Protein AF-A0ABD0QHY7-F1 (afdb_monomer_lite)

Radius of gyration: 16.46 Å; chains: 1; bounding box: 47×23×42 Å

Secondary structure (DSSP, 8-state):
--PPP--SSPPTTEESTTS-EEPTTEEEETTEEEE---TT-S-TTT-S--B-TTT--BS---TTEESTTS-EEPTTEES-GGGT--EE-

Foldseek 3Di:
DPDDQADPDEDPQFDDRNSPFGPFQWADDPNDTDGQQLLPFFDCVVPRNQADRHPSAGPDGHLQADDRSSQHHHPQWDDTSSVSPTDGD

pLDDT: mean 93.53, std 6.47, range [54.94, 98.44]

InterPro domains:
  IPR002049 Laminin-type EGF domain [PF00053] (6-29)
  IPR002049 Laminin-type EGF domain [PF00053] (36-82)
  IPR002049 Laminin-type EGF domain [PS01248] (7-38)
  IPR002049 Laminin-type EGF domain [PS01248] (58-86)
  IPR002049 Laminin-type EGF domain [PS50027] (36-88)
  IPR002049 Laminin-type EGF domain [SM00180] (2-33)
  IPR002049 Laminin-type EGF domain [SM00180] (36-86)
  IPR002049 Laminin-type EGF domain [cd00055] (35-85)
  IPR050440 Laminin/Netrin Extracellular Matrix [PTHR10574] (7-83)

Organism: Cirrhinus mrigala (NCBI:txid683832)

Structure (mmCIF, N/CA/C/O backbone):
data_AF-A0ABD0QHY7-F1
#
_entry.id   AF-A0ABD0QHY7-F1
#
loop_
_atom_site.group_PDB
_atom_site.id
_atom_site.type_symbol
_atom_site.label_atom_id
_atom_site.label_alt_id
_atom_site.label_comp_id
_atom_site.label_asym_id
_atom_site.label_entity_id
_atom_site.label_seq_id
_atom_site.pdbx_PDB_ins_code
_atom_site.Cartn_x
_atom_site.Cartn_y
_atom_site.Cartn_z
_atom_site.occupancy
_atom_site.B_iso_or_equiv
_atom_site.auth_seq_id
_atom_site.auth_comp_id
_atom_site.auth_asym_id
_atom_site.auth_atom_id
_atom_site.pdbx_PDB_model_num
ATOM 1 N N . SER A 1 1 ? 31.357 -15.309 -18.319 1.00 54.94 1 SER A N 1
ATOM 2 C CA . SER A 1 1 ? 30.783 -14.168 -17.583 1.00 54.94 1 SER A CA 1
ATOM 3 C C . SER A 1 1 ? 29.275 -14.203 -17.776 1.00 54.94 1 SER A C 1
ATOM 5 O O . SER A 1 1 ? 28.835 -14.011 -18.901 1.00 54.94 1 SER A O 1
ATOM 7 N N . SER A 1 2 ? 28.493 -14.547 -16.748 1.00 63.91 2 SER A N 1
ATOM 8 C CA . SER A 1 2 ? 27.021 -14.501 -16.813 1.00 63.91 2 SER A CA 1
ATOM 9 C C . SER A 1 2 ? 26.549 -13.101 -16.433 1.00 63.91 2 SER A C 1
ATOM 11 O O . SER A 1 2 ? 26.199 -12.856 -15.281 1.00 63.91 2 SER A O 1
ATOM 13 N N . GLY A 1 3 ? 26.592 -12.155 -17.371 1.00 77.44 3 GLY A N 1
ATOM 14 C CA . GLY A 1 3 ? 25.967 -10.850 -17.158 1.00 77.44 3 GLY A CA 1
ATOM 15 C C . GLY A 1 3 ? 24.448 -11.007 -17.176 1.00 77.44 3 GLY A C 1
ATOM 16 O O . GLY A 1 3 ? 23.897 -11.438 -18.187 1.00 77.44 3 GLY A O 1
ATOM 17 N N . ARG A 1 4 ? 23.759 -10.692 -16.071 1.00 78.31 4 ARG A N 1
ATOM 18 C CA . ARG A 1 4 ? 22.296 -10.535 -16.102 1.00 78.31 4 ARG A CA 1
ATOM 19 C C . ARG A 1 4 ? 21.965 -9.267 -16.899 1.00 78.31 4 ARG A C 1
ATOM 21 O O . ARG A 1 4 ? 22.622 -8.255 -16.664 1.00 78.31 4 ARG A O 1
ATOM 28 N N . PRO A 1 5 ? 20.975 -9.301 -17.807 1.00 84.19 5 PRO A N 1
ATOM 29 C CA . PRO A 1 5 ? 20.552 -8.105 -18.526 1.00 84.19 5 PRO A CA 1
ATOM 30 C C . PRO A 1 5 ? 20.028 -7.056 -17.539 1.00 84.19 5 PRO A C 1
ATOM 32 O O . PRO A 1 5 ? 19.360 -7.407 -16.563 1.00 84.19 5 PRO A O 1
ATOM 35 N N . VAL A 1 6 ? 20.350 -5.789 -17.801 1.00 91.06 6 VAL A N 1
ATOM 36 C CA . VAL A 1 6 ? 19.882 -4.623 -17.044 1.00 91.06 6 VAL A CA 1
ATOM 37 C C . VAL A 1 6 ? 19.127 -3.705 -18.005 1.00 91.06 6 VAL A C 1
ATOM 39 O O . VAL A 1 6 ? 19.549 -3.539 -19.146 1.00 91.06 6 VAL A O 1
ATOM 42 N N . CYS A 1 7 ? 17.996 -3.160 -17.572 1.00 92.06 7 CYS A N 1
ATOM 43 C CA . CYS A 1 7 ? 17.201 -2.190 -18.314 1.00 92.06 7 CYS A CA 1
ATOM 44 C C . CYS A 1 7 ? 17.658 -0.765 -17.982 1.00 92.06 7 CYS A C 1
ATOM 46 O O . CYS A 1 7 ? 17.808 -0.435 -16.807 1.00 92.06 7 CYS A O 1
ATOM 48 N N . ASP A 1 8 ? 17.813 0.078 -19.005 1.00 91.31 8 ASP A N 1
ATOM 49 C CA . ASP A 1 8 ? 18.199 1.486 -18.830 1.00 91.31 8 ASP A CA 1
ATOM 50 C C . ASP A 1 8 ? 17.027 2.360 -18.351 1.00 91.31 8 ASP A C 1
ATOM 52 O O . ASP A 1 8 ? 17.215 3.284 -17.563 1.00 91.31 8 ASP A O 1
ATOM 56 N N . GLU A 1 9 ? 15.803 2.047 -18.791 1.00 93.19 9 GLU A N 1
ATOM 57 C CA . GLU A 1 9 ? 14.583 2.769 -18.423 1.00 93.19 9 GLU A CA 1
ATOM 58 C C . GLU A 1 9 ? 13.409 1.799 -18.222 1.00 93.19 9 GLU A C 1
ATOM 60 O O . GLU A 1 9 ? 13.189 0.881 -19.020 1.00 93.19 9 GLU A O 1
ATOM 65 N N . CYS A 1 10 ? 12.638 2.007 -17.151 1.00 93.44 10 CYS A N 1
ATOM 66 C CA . CYS A 1 10 ? 11.444 1.223 -16.853 1.00 93.44 10 CYS A CA 1
ATOM 67 C C . CYS A 1 10 ? 10.168 1.955 -17.261 1.00 93.44 10 CYS A C 1
ATOM 69 O O . CYS A 1 10 ? 10.066 3.178 -17.182 1.00 93.44 10 CYS A O 1
ATOM 71 N N . LYS A 1 11 ? 9.143 1.181 -17.635 1.00 92.56 11 LYS A N 1
ATOM 72 C CA . LYS A 1 11 ? 7.789 1.714 -17.821 1.00 92.56 11 LYS A CA 1
ATOM 73 C C . LYS A 1 11 ? 7.281 2.356 -16.520 1.00 92.56 11 LYS A C 1
ATOM 75 O O . LYS A 1 11 ? 7.668 1.903 -15.440 1.00 92.56 11 LYS A O 1
ATOM 80 N N . PRO A 1 12 ? 6.359 3.334 -16.597 1.00 91.69 12 PRO A N 1
ATOM 81 C CA . PRO A 1 12 ? 5.770 3.946 -15.410 1.00 91.69 12 PRO A CA 1
ATOM 82 C C . PRO A 1 12 ? 5.252 2.905 -14.409 1.00 91.69 12 PRO A C 1
ATOM 84 O O . PRO A 1 12 ? 4.520 1.986 -14.777 1.00 91.69 12 PRO A O 1
ATOM 87 N N . GLY A 1 13 ? 5.654 3.055 -13.147 1.00 92.19 13 GLY A N 1
ATOM 88 C CA . GLY A 1 13 ? 5.271 2.171 -12.043 1.00 92.19 13 GLY A CA 1
ATOM 89 C C . GLY A 1 13 ? 6.108 0.897 -11.885 1.00 92.19 13 GLY A C 1
ATOM 90 O O . GLY A 1 13 ? 5.904 0.180 -10.907 1.00 92.19 13 GLY A O 1
ATOM 91 N N . PHE A 1 14 ? 7.049 0.623 -12.792 1.00 93.75 14 PHE A N 1
ATOM 92 C CA . PHE A 1 14 ? 8.007 -0.477 -12.670 1.00 93.75 14 PHE A CA 1
ATOM 93 C C . PHE A 1 14 ? 9.389 0.028 -12.239 1.00 93.75 14 PHE A C 1
ATOM 95 O O . PHE A 1 14 ? 9.783 1.155 -12.534 1.00 93.75 14 PHE A O 1
ATOM 102 N N . SER A 1 15 ? 10.139 -0.834 -11.560 1.00 92.62 15 SER A N 1
ATOM 103 C CA . SER A 1 15 ? 11.442 -0.551 -10.966 1.00 92.62 15 SER A CA 1
ATOM 104 C C . SER A 1 15 ? 12.362 -1.786 -10.999 1.00 92.62 15 SER A C 1
ATOM 106 O O . SER A 1 15 ? 11.976 -2.886 -11.420 1.00 92.62 15 SER A O 1
ATOM 108 N N . GLY A 1 16 ? 13.603 -1.599 -10.542 1.00 90.62 16 GLY A N 1
ATOM 109 C CA . GLY A 1 16 ? 14.615 -2.648 -10.444 1.00 90.62 16 GLY A CA 1
ATOM 110 C C . GLY A 1 16 ? 15.426 -2.851 -11.732 1.00 90.62 16 GLY A C 1
ATOM 111 O O . GLY A 1 16 ? 15.078 -2.327 -12.787 1.00 90.62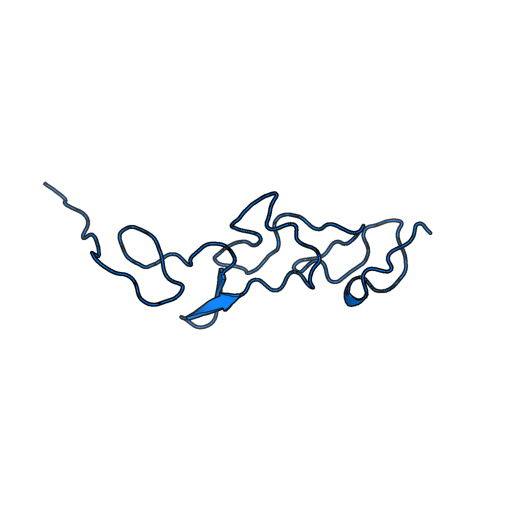 16 GLY A O 1
ATOM 112 N N . PRO A 1 17 ? 16.510 -3.646 -11.672 1.00 91.88 17 PRO A N 1
ATOM 113 C CA . PRO A 1 17 ? 17.462 -3.785 -12.775 1.00 91.88 17 PRO A CA 1
ATOM 114 C C . PRO A 1 17 ? 16.849 -4.426 -14.021 1.00 91.88 17 PRO A C 1
ATOM 116 O O . PRO A 1 17 ? 17.367 -4.244 -15.107 1.00 91.88 17 PRO A O 1
ATOM 119 N N . THR A 1 18 ? 15.761 -5.182 -13.884 1.00 93.00 18 THR A N 1
ATOM 120 C CA . THR A 1 18 ? 15.074 -5.860 -14.996 1.00 93.00 18 THR A CA 1
ATOM 121 C C . THR A 1 18 ? 13.643 -5.361 -15.205 1.00 93.00 18 THR A C 1
ATOM 123 O O . THR A 1 18 ? 12.861 -6.040 -15.865 1.00 93.00 18 THR A O 1
ATOM 126 N N . CYS A 1 19 ? 13.270 -4.221 -14.604 1.00 93.00 19 CYS A N 1
ATOM 127 C CA . CYS A 1 19 ? 11.923 -3.633 -14.670 1.00 93.00 19 CYS A CA 1
ATOM 128 C C . CYS A 1 19 ? 10.780 -4.619 -14.373 1.00 93.00 19 CYS A C 1
ATOM 130 O O . CYS A 1 19 ? 9.702 -4.549 -14.961 1.00 93.00 19 CYS A O 1
ATOM 132 N N . ASN A 1 20 ? 11.028 -5.578 -13.483 1.00 90.06 20 ASN A N 1
ATOM 133 C CA . ASN A 1 20 ? 10.089 -6.635 -13.112 1.00 90.06 20 ASN A CA 1
ATOM 134 C C . ASN A 1 20 ? 9.529 -6.458 -11.697 1.00 90.06 20 ASN A C 1
ATOM 136 O O . ASN A 1 20 ? 8.740 -7.293 -11.258 1.00 90.06 20 ASN A O 1
ATOM 140 N N . MET A 1 21 ? 9.950 -5.406 -10.996 1.00 91.31 21 MET A N 1
ATOM 141 C CA . MET A 1 21 ? 9.458 -5.030 -9.677 1.00 91.31 21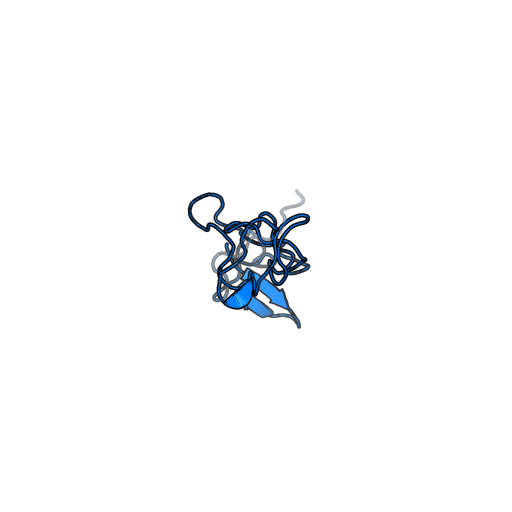 MET A CA 1
ATOM 142 C C . MET A 1 21 ? 8.528 -3.830 -9.836 1.00 91.31 21 MET A C 1
ATOM 144 O O . MET A 1 21 ? 8.686 -3.050 -10.774 1.00 91.31 21 MET A O 1
ATOM 148 N N . CYS A 1 22 ? 7.551 -3.681 -8.949 1.00 94.62 22 CYS A N 1
ATOM 149 C CA . CYS A 1 22 ? 6.766 -2.455 -8.890 1.00 94.62 22 CYS A CA 1
ATOM 150 C C . CYS A 1 22 ? 7.517 -1.392 -8.082 1.00 94.62 22 CYS A C 1
ATOM 152 O O . CYS A 1 22 ? 8.298 -1.720 -7.188 1.00 94.62 22 CYS A O 1
ATOM 154 N N . SER A 1 23 ? 7.331 -0.120 -8.425 1.00 94.62 23 SER A N 1
ATOM 155 C CA . SER A 1 23 ? 7.860 0.990 -7.628 1.00 94.62 23 SER A CA 1
ATOM 156 C C . SER A 1 23 ? 7.171 1.069 -6.263 1.00 94.62 23 SER A C 1
ATOM 158 O O . SER A 1 23 ? 6.094 0.504 -6.067 1.00 94.62 23 SER A O 1
ATOM 160 N N . ASP A 1 24 ? 7.781 1.811 -5.341 1.00 93.81 24 ASP A N 1
ATOM 161 C CA . ASP A 1 24 ? 7.261 2.001 -3.989 1.00 93.81 24 ASP A CA 1
ATOM 162 C C . ASP A 1 24 ? 5.781 2.411 -3.979 1.00 93.81 24 ASP A C 1
ATOM 164 O O . ASP A 1 24 ? 5.344 3.299 -4.716 1.00 93.81 24 ASP A O 1
ATOM 168 N N . GLY A 1 25 ? 5.000 1.743 -3.130 1.00 93.81 25 GLY A N 1
ATOM 169 C CA . GLY A 1 25 ? 3.566 1.998 -2.981 1.00 93.81 25 GLY A CA 1
ATOM 170 C C . GLY A 1 25 ? 2.690 1.375 -4.071 1.00 93.81 25 GLY A C 1
ATOM 171 O O . GLY A 1 25 ? 1.476 1.593 -4.069 1.00 93.81 25 GLY A O 1
ATOM 172 N N . LEU A 1 26 ? 3.272 0.579 -4.969 1.00 96.12 26 LEU A N 1
ATOM 173 C CA . LEU A 1 26 ? 2.555 -0.215 -5.960 1.00 96.12 26 LEU A CA 1
ATOM 174 C C . LEU A 1 26 ? 2.703 -1.716 -5.666 1.00 96.12 26 LEU A C 1
ATOM 176 O O . LEU A 1 26 ? 3.671 -2.166 -5.049 1.00 96.12 26 LEU A O 1
ATOM 180 N N . PHE A 1 27 ? 1.753 -2.501 -6.162 1.00 95.75 27 PHE A N 1
ATOM 181 C CA . PHE A 1 27 ? 1.823 -3.957 -6.200 1.00 95.75 27 PHE A CA 1
ATOM 182 C C . PHE A 1 27 ? 1.379 -4.484 -7.563 1.00 95.75 27 PHE A C 1
ATOM 184 O O . PHE A 1 27 ? 0.695 -3.808 -8.332 1.00 95.75 27 PHE A O 1
ATOM 191 N N . LYS A 1 28 ? 1.786 -5.709 -7.871 1.00 94.62 28 LYS A N 1
ATOM 192 C CA . LYS A 1 28 ? 1.500 -6.381 -9.123 1.00 94.62 28 LYS A CA 1
ATOM 193 C C . LYS A 1 28 ? 0.097 -6.973 -9.088 1.00 94.62 28 LYS A C 1
ATOM 195 O O . LYS A 1 28 ? -0.203 -7.848 -8.283 1.00 94.62 28 LYS A O 1
ATOM 200 N N . SER A 1 29 ? -0.747 -6.535 -10.013 1.00 94.12 29 SER A N 1
ATOM 201 C CA . SER A 1 29 ? -2.095 -7.061 -10.212 1.00 94.12 29 SER A CA 1
ATOM 202 C C . SER A 1 29 ? -2.377 -7.197 -11.701 1.00 94.12 29 SER A C 1
ATOM 204 O O . SER A 1 29 ? -2.174 -6.255 -12.464 1.00 94.12 29 SER A O 1
ATOM 206 N N . ALA A 1 30 ? -2.792 -8.392 -12.133 1.00 91.31 30 ALA A N 1
ATOM 207 C CA . ALA A 1 30 ? -3.131 -8.694 -13.529 1.00 91.31 30 ALA A CA 1
ATOM 208 C C . ALA A 1 30 ? -2.076 -8.237 -14.569 1.00 91.31 30 ALA A C 1
ATOM 210 O O . ALA A 1 30 ? -2.411 -7.834 -15.679 1.00 91.31 30 ALA A O 1
ATOM 211 N N . GLY A 1 31 ? -0.785 -8.297 -14.215 1.00 88.56 31 GLY A N 1
ATOM 212 C CA . GLY A 1 31 ? 0.321 -7.912 -15.103 1.00 88.56 31 GLY A CA 1
ATOM 213 C C . GLY A 1 31 ? 0.662 -6.416 -15.127 1.00 88.56 31 GLY A C 1
ATOM 214 O O . GLY A 1 31 ? 1.572 -6.027 -15.855 1.00 88.56 31 GLY A O 1
ATOM 215 N N . ALA A 1 32 ? -0.005 -5.593 -14.319 1.00 92.25 32 ALA A N 1
ATOM 216 C CA . ALA A 1 32 ? 0.299 -4.177 -14.133 1.00 92.25 32 ALA A CA 1
ATOM 217 C C . ALA A 1 32 ? 0.750 -3.888 -12.694 1.00 92.25 32 ALA A C 1
ATOM 219 O O . ALA A 1 32 ? 0.446 -4.651 -11.778 1.00 92.25 32 ALA A O 1
ATOM 220 N N . CYS A 1 33 ? 1.452 -2.773 -12.498 1.00 95.69 33 CYS A N 1
ATOM 221 C CA . CYS A 1 33 ? 1.716 -2.220 -11.173 1.00 95.69 33 CYS A CA 1
ATOM 222 C C . CYS A 1 33 ? 0.622 -1.207 -10.831 1.00 95.69 33 CYS A C 1
ATOM 224 O O . CYS A 1 33 ? 0.454 -0.211 -11.534 1.00 95.69 33 CYS A O 1
ATOM 226 N N . VAL A 1 34 ? -0.136 -1.481 -9.772 1.00 95.94 34 VAL A N 1
ATOM 227 C CA . VAL A 1 34 ? -1.280 -0.676 -9.326 1.00 95.94 34 VAL A CA 1
ATOM 228 C C . VAL A 1 34 ? -1.067 -0.191 -7.889 1.00 95.94 34 VAL A C 1
ATOM 230 O O . VAL A 1 34 ? -0.329 -0.839 -7.147 1.00 95.94 34 VAL A O 1
ATOM 233 N N . PRO A 1 35 ? -1.679 0.933 -7.470 1.00 96.12 35 PRO A N 1
ATOM 234 C CA . PRO A 1 35 ? -1.536 1.453 -6.110 1.00 96.12 35 PRO A CA 1
ATOM 235 C C . PRO A 1 35 ? -1.931 0.440 -5.040 1.00 96.12 35 PRO A C 1
ATOM 237 O O . PRO A 1 35 ? -2.958 -0.224 -5.159 1.00 96.12 35 PRO A O 1
ATOM 240 N N . CYS A 1 36 ? -1.134 0.361 -3.975 1.00 96.75 36 CYS A N 1
ATOM 241 C CA . CYS A 1 36 ? -1.512 -0.337 -2.754 1.00 96.75 36 CYS A CA 1
ATOM 242 C C . CYS A 1 36 ? -2.819 0.247 -2.197 1.00 96.75 36 CYS A C 1
ATOM 244 O O . CYS A 1 36 ? -2.899 1.447 -1.925 1.00 96.75 36 CYS A O 1
ATOM 246 N N . ASP A 1 37 ? -3.814 -0.605 -1.958 1.00 96.38 37 ASP A N 1
ATOM 247 C CA . ASP A 1 37 ? -5.031 -0.222 -1.246 1.00 96.38 37 ASP A CA 1
ATOM 248 C C . ASP A 1 37 ? -4.932 -0.656 0.218 1.00 96.38 37 ASP A C 1
ATOM 250 O O . ASP A 1 37 ? -5.215 -1.799 0.571 1.00 96.38 37 ASP A O 1
ATOM 254 N N . CYS A 1 38 ? -4.492 0.272 1.066 1.00 97.44 38 CYS A N 1
ATOM 255 C CA . CYS A 1 38 ? -4.489 0.105 2.519 1.00 97.44 38 CYS A CA 1
ATOM 256 C C . CY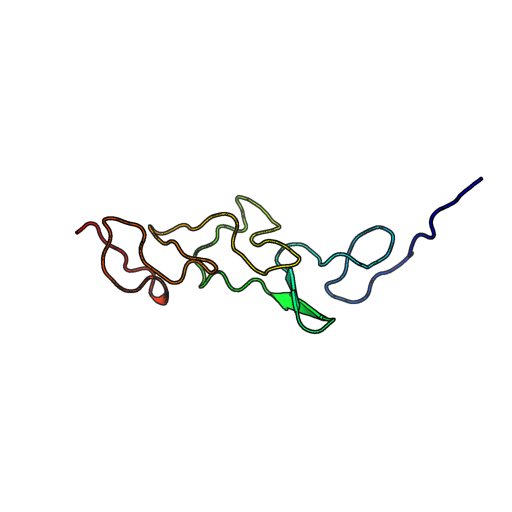S A 1 38 ? -5.623 0.886 3.191 1.00 97.44 38 CYS A C 1
ATOM 258 O O . CYS A 1 38 ? -5.476 1.279 4.347 1.00 97.44 38 CYS A O 1
ATOM 260 N N . ASN A 1 39 ? -6.707 1.208 2.466 1.00 96.88 39 ASN A N 1
ATOM 261 C CA . ASN A 1 39 ? -7.852 1.991 2.959 1.00 96.88 39 ASN A CA 1
ATOM 262 C C . ASN A 1 39 ? -7.453 3.319 3.647 1.00 96.88 39 ASN A C 1
ATOM 264 O O . ASN A 1 39 ? -8.110 3.795 4.571 1.00 96.88 39 ASN A O 1
ATOM 268 N N . GLY A 1 40 ? -6.338 3.927 3.221 1.00 95.38 40 GLY A N 1
ATOM 269 C CA . GLY A 1 40 ? -5.785 5.141 3.838 1.00 95.38 40 GLY A CA 1
ATOM 270 C C . GLY A 1 40 ? -5.232 4.948 5.258 1.00 95.38 40 GLY A C 1
ATOM 271 O O . GLY A 1 40 ? -4.983 5.929 5.955 1.00 95.38 40 GLY A O 1
ATOM 272 N N . ASN A 1 41 ? -5.036 3.701 5.685 1.00 97.06 41 ASN A N 1
ATOM 273 C CA . ASN A 1 41 ? -4.551 3.300 7.003 1.00 97.06 41 ASN A CA 1
ATOM 274 C C . ASN A 1 41 ? -3.124 2.735 6.960 1.00 97.06 41 ASN A C 1
ATOM 276 O O . ASN A 1 41 ? -2.744 1.952 7.827 1.00 97.06 41 ASN A O 1
ATOM 280 N N . ALA A 1 42 ? -2.316 3.160 5.991 1.00 95.62 42 ALA A N 1
ATOM 281 C CA . ALA A 1 42 ? -0.868 2.969 5.999 1.00 95.62 42 ALA A CA 1
ATOM 282 C C . ALA A 1 42 ? -0.158 4.317 6.194 1.00 95.62 42 ALA A C 1
ATOM 284 O O . ALA A 1 42 ? -0.692 5.361 5.820 1.00 95.62 42 ALA A O 1
ATOM 285 N N . ASP A 1 43 ? 1.054 4.297 6.753 1.00 93.25 43 ASP A N 1
ATOM 286 C CA . ASP A 1 43 ? 1.902 5.488 6.863 1.00 93.25 43 ASP A CA 1
ATOM 287 C C . ASP A 1 43 ? 3.051 5.437 5.838 1.00 93.25 43 ASP A C 1
ATOM 289 O O . ASP A 1 43 ? 4.087 4.820 6.124 1.00 93.25 43 ASP A O 1
ATOM 293 N N . PRO A 1 44 ? 2.912 6.096 4.669 1.00 89.31 44 PRO A N 1
ATOM 294 C CA . PRO A 1 44 ? 3.944 6.105 3.631 1.00 89.31 44 PRO A CA 1
ATOM 295 C C . PRO A 1 44 ? 5.232 6.821 4.060 1.00 89.31 44 PRO A C 1
ATOM 297 O O . PRO A 1 44 ? 6.273 6.616 3.444 1.00 89.31 44 PRO A O 1
ATOM 300 N N . ARG A 1 45 ? 5.205 7.631 5.131 1.00 91.31 45 ARG A N 1
ATOM 301 C CA . ARG A 1 45 ? 6.424 8.249 5.682 1.00 91.31 45 ARG A CA 1
ATOM 302 C C . ARG A 1 45 ? 7.249 7.265 6.502 1.00 91.31 45 ARG A C 1
ATOM 304 O O . ARG A 1 45 ? 8.452 7.452 6.643 1.00 91.31 45 ARG A O 1
ATOM 311 N N . SER A 1 46 ? 6.604 6.242 7.063 1.00 89.44 46 SER A N 1
ATOM 312 C CA . SER A 1 46 ? 7.283 5.222 7.866 1.00 89.44 46 SER A CA 1
ATOM 313 C C . SER A 1 46 ? 7.979 4.171 7.001 1.00 89.44 46 SER A C 1
ATOM 315 O O . SER A 1 46 ? 8.970 3.582 7.428 1.00 89.44 46 SER A O 1
ATOM 317 N N . MET A 1 47 ? 7.452 3.924 5.800 1.00 89.38 47 MET A N 1
ATOM 318 C CA . MET A 1 47 ? 7.934 2.902 4.882 1.00 89.38 47 MET A CA 1
ATOM 319 C C . MET A 1 47 ? 7.370 3.177 3.476 1.00 89.38 47 MET A C 1
ATOM 321 O O . MET A 1 47 ? 6.150 3.126 3.312 1.00 89.38 47 MET A O 1
ATOM 325 N N . PRO A 1 48 ? 8.223 3.445 2.468 1.00 91.25 48 PRO A N 1
ATOM 326 C CA . PRO A 1 48 ? 7.775 3.760 1.107 1.00 91.25 48 PRO A CA 1
ATOM 327 C C . PRO A 1 48 ? 6.960 2.633 0.454 1.00 91.25 48 PRO A C 1
ATOM 329 O O . PRO A 1 48 ? 5.891 2.870 -0.110 1.00 91.25 48 PRO A O 1
ATOM 332 N N . GLN A 1 49 ? 7.414 1.383 0.594 1.00 94.50 49 GLN A N 1
ATOM 333 C CA . GLN A 1 49 ? 6.671 0.205 0.149 1.00 94.50 49 GLN A CA 1
ATOM 334 C C . GLN A 1 49 ? 5.624 -0.178 1.201 1.00 94.50 49 GLN A C 1
ATOM 336 O O . GLN A 1 49 ? 5.883 -0.996 2.076 1.00 94.50 49 GLN A O 1
ATOM 341 N N . ILE A 1 50 ? 4.434 0.425 1.142 1.00 96.12 50 ILE A N 1
ATOM 342 C CA . ILE A 1 50 ? 3.392 0.240 2.170 1.00 96.12 50 ILE A CA 1
ATOM 343 C C . ILE A 1 50 ? 2.691 -1.130 2.144 1.00 96.12 50 ILE A C 1
ATOM 345 O O . ILE A 1 50 ? 2.125 -1.546 3.1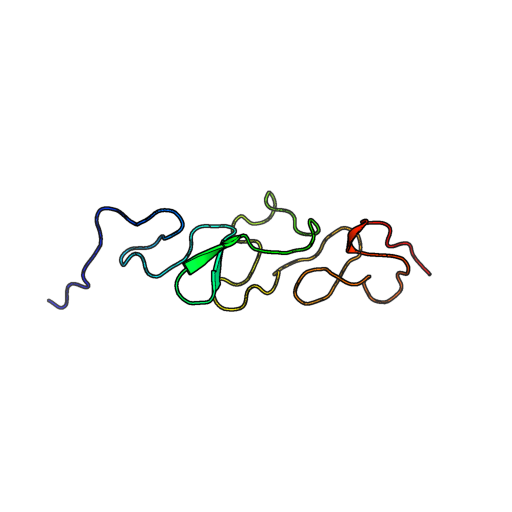60 1.00 96.12 50 ILE A O 1
ATOM 349 N N . CYS A 1 51 ? 2.749 -1.854 1.025 1.00 96.94 51 CYS A N 1
ATOM 350 C CA . CYS A 1 51 ? 2.160 -3.184 0.882 1.00 96.94 51 CYS A CA 1
ATOM 351 C C . CYS A 1 51 ? 3.087 -4.162 0.157 1.00 96.94 51 CYS A C 1
ATOM 353 O O . CYS A 1 51 ? 4.001 -3.759 -0.553 1.00 96.94 51 CYS A O 1
ATOM 355 N N . HIS A 1 52 ? 2.845 -5.459 0.310 1.00 95.75 52 HIS A N 1
ATOM 356 C CA . HIS A 1 52 ? 3.647 -6.497 -0.312 1.00 95.75 52 HIS A CA 1
ATOM 357 C C . HIS A 1 52 ? 3.494 -6.455 -1.845 1.00 95.75 52 HIS A C 1
ATOM 359 O O . HIS A 1 52 ? 2.370 -6.579 -2.342 1.00 95.75 52 HIS A O 1
ATOM 365 N N . PRO A 1 53 ? 4.594 -6.375 -2.614 1.00 92.44 53 PRO A N 1
ATOM 366 C CA . PRO A 1 53 ? 4.550 -6.083 -4.048 1.00 92.44 53 PRO A CA 1
ATOM 367 C C . PRO A 1 53 ? 3.864 -7.167 -4.887 1.00 92.44 53 PRO A C 1
ATOM 369 O O . PRO A 1 53 ? 3.362 -6.861 -5.955 1.00 92.44 53 PRO A O 1
ATOM 372 N N . GLU A 1 54 ? 3.789 -8.416 -4.419 1.00 91.25 54 GLU A N 1
ATOM 373 C CA . GLU A 1 54 ? 3.092 -9.493 -5.151 1.00 91.25 54 GLU A CA 1
ATOM 374 C C . GLU A 1 54 ? 1.657 -9.756 -4.679 1.00 91.25 54 GLU A C 1
ATOM 376 O O . GLU A 1 54 ? 0.877 -10.358 -5.406 1.00 91.25 54 GLU A O 1
ATOM 381 N N . THR A 1 55 ? 1.302 -9.369 -3.450 1.00 94.94 55 THR A N 1
ATOM 382 C CA . THR A 1 55 ? 0.017 -9.784 -2.850 1.00 94.94 55 THR A CA 1
ATOM 383 C C . THR A 1 55 ? -0.894 -8.616 -2.508 1.00 94.94 55 THR A C 1
ATOM 385 O O . THR A 1 55 ? -2.067 -8.837 -2.233 1.00 94.94 55 THR A O 1
ATOM 388 N N . GLY A 1 56 ? -0.375 -7.386 -2.485 1.00 95.88 56 GLY A N 1
ATOM 389 C CA . GLY A 1 56 ? -1.127 -6.202 -2.077 1.00 95.88 56 GLY A CA 1
ATOM 390 C C . GLY A 1 56 ? -1.372 -6.094 -0.567 1.00 95.88 56 GLY A C 1
ATOM 391 O O . GLY A 1 56 ? -1.965 -5.110 -0.137 1.00 95.88 56 GLY A O 1
ATOM 392 N N . HIS A 1 57 ? -0.906 -7.052 0.248 1.00 97.56 57 HIS A N 1
ATOM 393 C CA . HIS A 1 57 ? -1.100 -7.025 1.702 1.00 97.56 57 HIS A CA 1
ATOM 394 C C . HIS A 1 57 ? -0.313 -5.892 2.351 1.00 97.56 57 HIS A C 1
ATOM 396 O O . HIS A 1 57 ? 0.910 -5.826 2.230 1.00 97.56 57 HIS A O 1
ATOM 402 N N . CYS A 1 58 ? -0.995 -5.032 3.091 1.00 97.56 58 CYS A N 1
ATOM 403 C CA . CYS A 1 58 ? -0.380 -3.927 3.806 1.00 97.56 58 CYS A CA 1
ATOM 404 C C . CYS A 1 58 ? 0.533 -4.449 4.917 1.00 97.56 58 CYS A C 1
ATOM 406 O O . CYS A 1 58 ? 0.139 -5.283 5.729 1.00 97.56 58 CYS A O 1
ATOM 408 N N . HIS A 1 59 ? 1.768 -3.953 4.970 1.00 96.44 59 HIS A N 1
ATOM 409 C CA . HIS A 1 59 ? 2.734 -4.425 5.967 1.00 96.44 59 HIS A CA 1
ATOM 410 C C . HIS A 1 59 ? 2.427 -3.902 7.375 1.00 96.44 59 HIS A C 1
ATOM 412 O O . HIS A 1 59 ? 2.776 -4.546 8.365 1.00 96.44 59 HIS A O 1
ATOM 418 N N . ARG A 1 60 ? 1.816 -2.716 7.481 1.00 95.75 60 ARG A N 1
ATOM 419 C CA . ARG A 1 60 ? 1.461 -2.099 8.760 1.00 95.75 60 ARG A CA 1
ATOM 420 C C . ARG A 1 60 ? 0.208 -1.246 8.627 1.00 95.75 60 ARG A C 1
ATOM 422 O O . ARG A 1 60 ? 0.154 -0.355 7.783 1.00 95.75 60 ARG A O 1
ATOM 429 N N . CYS A 1 61 ? -0.735 -1.488 9.529 1.00 97.12 61 CYS A N 1
ATOM 430 C CA . CYS A 1 61 ? -1.952 -0.706 9.674 1.00 97.12 61 CYS A CA 1
ATOM 431 C C . CYS A 1 61 ? -1.821 0.309 10.818 1.00 97.12 61 CYS A C 1
ATOM 433 O O . CYS A 1 61 ? -1.291 -0.013 11.884 1.00 97.12 61 CYS A O 1
ATOM 435 N N . ILE A 1 62 ? -2.295 1.535 10.594 1.00 96.56 62 ILE A N 1
ATOM 436 C CA . ILE A 1 62 ? -2.403 2.605 11.601 1.00 96.56 62 ILE A CA 1
ATOM 437 C C . ILE A 1 62 ? -3.872 2.819 12.005 1.00 96.56 62 ILE A C 1
ATOM 439 O O . ILE A 1 62 ? -4.745 2.046 11.615 1.00 96.56 62 ILE A O 1
ATOM 443 N N . ASN A 1 63 ? -4.165 3.841 12.818 1.00 96.44 63 ASN A N 1
ATOM 444 C CA . ASN A 1 63 ? -5.533 4.207 13.232 1.00 96.44 63 ASN A CA 1
ATOM 445 C C . ASN A 1 63 ? -6.325 3.061 13.887 1.00 96.44 63 ASN A C 1
ATOM 447 O O . ASN A 1 63 ? -7.538 2.964 13.723 1.00 96.44 63 ASN A O 1
ATOM 451 N N . HIS A 1 64 ? -5.633 2.176 14.611 1.00 97.75 64 HIS A N 1
ATOM 452 C CA . HIS A 1 64 ? -6.231 1.006 15.264 1.00 97.75 64 HIS A CA 1
ATOM 453 C C . HIS A 1 64 ? -6.986 0.077 14.303 1.00 97.75 64 HIS A C 1
ATOM 455 O O . H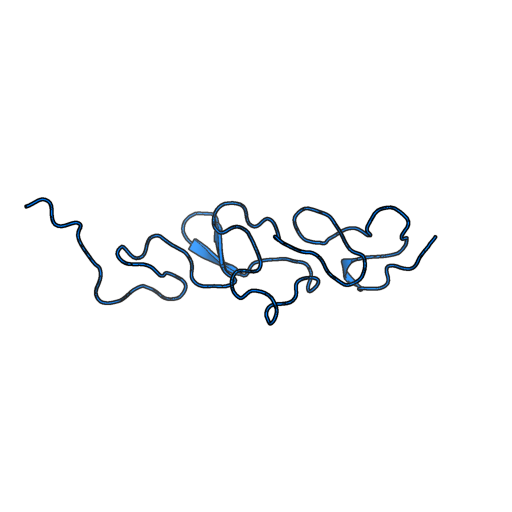IS A 1 64 ? -8.002 -0.521 14.661 1.00 97.75 64 HIS A O 1
ATOM 461 N N . THR A 1 65 ? -6.475 -0.055 13.080 1.00 98.31 65 THR A N 1
ATOM 462 C CA . THR A 1 65 ? -7.016 -0.950 12.054 1.00 98.31 65 THR A CA 1
ATOM 463 C C . THR A 1 65 ? -6.157 -2.205 11.887 1.00 98.31 65 THR A C 1
ATOM 465 O O . THR A 1 65 ? -5.038 -2.300 12.394 1.00 98.31 65 THR A O 1
ATOM 468 N N . ALA A 1 66 ? -6.718 -3.200 11.215 1.00 97.81 66 ALA A N 1
ATOM 469 C CA . ALA A 1 66 ? -6.136 -4.492 10.898 1.00 97.81 66 ALA A CA 1
ATOM 470 C C . ALA A 1 66 ? -6.777 -5.030 9.604 1.00 97.81 66 ALA A C 1
ATOM 472 O O . ALA A 1 66 ? -7.634 -4.376 9.010 1.00 97.81 66 ALA A O 1
ATOM 473 N N . GLY A 1 67 ? -6.381 -6.232 9.187 1.00 97.69 67 GLY A N 1
ATOM 474 C CA . GLY A 1 67 ? -6.816 -6.838 7.926 1.00 97.69 67 GLY A CA 1
ATOM 475 C C . GLY A 1 67 ? -5.741 -6.755 6.848 1.00 97.69 67 GLY A C 1
ATOM 476 O O . GLY A 1 67 ? -4.683 -6.160 7.056 1.00 97.69 67 GLY A O 1
ATOM 477 N N . ALA A 1 68 ? -6.001 -7.389 5.707 1.00 97.56 68 ALA A N 1
ATOM 478 C CA . ALA A 1 68 ? -5.059 -7.442 4.589 1.00 97.56 68 ALA A CA 1
ATOM 479 C C . ALA A 1 68 ? -4.805 -6.058 3.977 1.00 97.56 68 ALA A C 1
ATOM 481 O O . ALA A 1 68 ? -3.705 -5.760 3.516 1.00 97.56 68 ALA A O 1
ATOM 482 N N . HIS A 1 69 ? -5.829 -5.217 4.032 1.00 97.50 69 HIS A N 1
ATOM 483 C CA . HIS A 1 69 ? -5.911 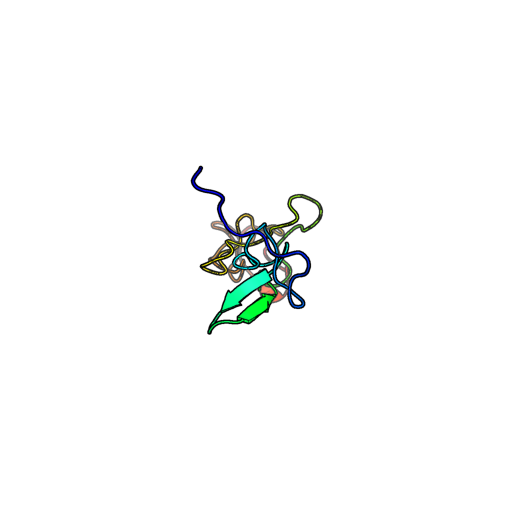-3.891 3.448 1.00 97.50 69 HIS A CA 1
ATOM 484 C C . HIS A 1 69 ? -6.227 -2.834 4.513 1.00 97.50 69 HIS A C 1
ATOM 486 O O . HIS A 1 69 ? -6.648 -1.729 4.178 1.00 97.50 69 HIS A O 1
ATOM 492 N N . CYS A 1 70 ? -6.035 -3.152 5.798 1.00 98.12 70 CYS A N 1
ATOM 493 C CA . CYS A 1 70 ? -6.378 -2.278 6.922 1.00 98.12 70 CYS A CA 1
ATOM 494 C C . CYS A 1 70 ? -7.864 -1.852 6.927 1.00 98.12 70 CYS A C 1
ATOM 496 O O . CYS A 1 70 ? -8.213 -0.706 7.224 1.00 98.12 70 CYS A O 1
ATOM 498 N N . GLU A 1 71 ? -8.732 -2.785 6.536 1.00 97.88 71 GLU A N 1
ATOM 499 C CA . GLU A 1 71 ? -10.156 -2.610 6.252 1.00 97.88 71 GLU A CA 1
ATOM 500 C C . GLU A 1 71 ? -11.079 -2.960 7.426 1.00 97.88 71 GLU A C 1
ATOM 502 O O . GLU A 1 71 ? -12.290 -2.755 7.336 1.00 97.88 71 GLU A O 1
ATOM 507 N N . ILE A 1 72 ? -10.527 -3.464 8.532 1.00 98.06 72 ILE A N 1
ATOM 508 C CA . ILE A 1 72 ? -11.270 -3.777 9.758 1.00 98.06 72 ILE A CA 1
ATOM 509 C C . ILE A 1 72 ? -10.618 -3.127 10.977 1.00 98.06 72 ILE A C 1
ATOM 511 O O . ILE A 1 72 ? -9.425 -2.835 10.978 1.00 98.06 72 ILE A O 1
ATOM 515 N N . CYS A 1 73 ? -11.385 -2.894 12.042 1.00 98.44 73 CYS A N 1
ATOM 516 C CA . CYS A 1 73 ? -10.798 -2.451 13.304 1.00 98.44 73 CYS A CA 1
ATOM 517 C C . CYS A 1 73 ? -9.968 -3.578 13.931 1.00 98.44 73 CYS A C 1
ATOM 519 O O . CYS A 1 73 ? -10.316 -4.760 13.850 1.00 98.44 73 CYS A O 1
ATOM 521 N N . ALA A 1 74 ? -8.856 -3.210 14.564 1.00 98.38 74 ALA A N 1
ATOM 522 C CA . ALA A 1 74 ? -8.018 -4.142 15.299 1.00 98.38 74 ALA A CA 1
ATOM 523 C C . ALA A 1 74 ? -8.796 -4.782 16.460 1.00 98.38 74 ALA A C 1
ATOM 525 O O . ALA A 1 74 ? -9.799 -4.253 16.946 1.00 98.38 74 ALA A O 1
ATOM 526 N N . ARG A 1 75 ? -8.315 -5.932 16.946 1.00 97.81 75 ARG A N 1
ATOM 527 C CA . ARG A 1 75 ? -8.922 -6.615 18.097 1.00 97.81 75 ARG A CA 1
ATOM 528 C C . ARG A 1 75 ? -9.039 -5.649 19.285 1.00 97.81 75 ARG A C 1
ATOM 530 O O . ARG A 1 75 ? -8.051 -5.041 19.681 1.00 97.81 75 ARG A O 1
ATOM 537 N N . GLY A 1 76 ? -10.234 -5.562 19.868 1.00 97.38 76 GLY A N 1
ATOM 538 C CA . GLY A 1 76 ? -10.534 -4.660 20.987 1.00 97.38 76 GLY A CA 1
ATOM 539 C C . GLY A 1 76 ? -11.069 -3.289 20.567 1.00 97.38 76 GLY A C 1
ATOM 540 O O . GLY A 1 76 ? -11.504 -2.537 21.431 1.00 97.38 76 GLY A O 1
ATOM 541 N N . TYR A 1 77 ? -11.101 -2.985 19.268 1.00 98.31 77 TYR A N 1
ATOM 542 C CA . TYR A 1 77 ? -11.672 -1.755 18.728 1.00 98.31 77 TYR A CA 1
ATOM 543 C C . TYR A 1 77 ? -12.985 -2.028 17.983 1.00 98.31 77 TYR A C 1
ATOM 545 O O . TYR A 1 77 ? -13.205 -3.121 17.459 1.00 98.31 77 TYR A O 1
ATOM 553 N N . THR A 1 78 ? -13.864 -1.029 17.932 1.00 97.12 78 THR A N 1
ATOM 554 C CA . THR A 1 78 ? -15.146 -1.048 17.216 1.00 97.12 78 THR A CA 1
ATOM 555 C C . THR A 1 78 ? -15.303 0.208 16.361 1.00 97.12 78 THR A C 1
ATOM 557 O O . THR A 1 78 ? -14.693 1.232 16.653 1.00 97.12 78 THR A O 1
ATOM 560 N N . GLY A 1 79 ? -16.115 0.130 15.306 1.00 96.19 79 GLY A N 1
ATOM 561 C CA . GLY A 1 79 ? -16.308 1.203 14.330 1.00 96.19 79 GLY A CA 1
ATOM 562 C C . GLY A 1 79 ? -16.134 0.704 12.896 1.00 96.19 79 GLY A C 1
ATOM 563 O O . GLY A 1 79 ? -16.274 -0.483 12.613 1.00 96.19 79 GLY A O 1
ATOM 564 N N . ASP A 1 80 ? -15.811 1.630 12.006 1.00 96.56 80 ASP A N 1
ATOM 565 C CA . ASP A 1 80 ? -15.518 1.454 10.590 1.00 96.56 80 ASP A CA 1
ATOM 566 C C . ASP A 1 80 ? -14.096 1.957 10.262 1.00 96.56 80 ASP A C 1
ATOM 568 O O . ASP A 1 80 ? -13.789 3.156 10.210 1.00 96.56 80 ASP A O 1
ATOM 572 N N . ALA A 1 81 ? -13.209 1.002 9.997 1.00 97.00 81 ALA A N 1
ATOM 573 C CA . ALA A 1 81 ? -11.816 1.260 9.655 1.00 97.00 81 ALA A CA 1
ATOM 574 C C . ALA A 1 81 ? -11.644 2.113 8.389 1.00 97.00 81 ALA A C 1
ATOM 576 O O . ALA A 1 81 ? -10.698 2.901 8.320 1.00 97.00 81 ALA A O 1
ATOM 577 N N . ARG A 1 82 ? -12.563 2.033 7.419 1.00 95.25 82 ARG A N 1
ATOM 578 C CA . ARG A 1 82 ? -12.492 2.821 6.175 1.00 95.25 82 ARG A CA 1
ATOM 579 C C . ARG A 1 82 ? -12.772 4.303 6.416 1.00 95.25 82 ARG A C 1
ATOM 581 O O . ARG A 1 82 ? -12.240 5.155 5.705 1.00 95.25 82 ARG A O 1
ATOM 588 N N . TYR A 1 83 ? -13.540 4.618 7.460 1.00 96.31 83 TYR A N 1
ATOM 589 C CA . TYR A 1 83 ? -13.760 5.987 7.936 1.00 96.31 83 TYR A CA 1
ATOM 590 C C . TYR A 1 83 ? -12.801 6.406 9.058 1.00 96.31 83 TYR A C 1
ATOM 592 O O . TYR A 1 83 ? -12.886 7.541 9.528 1.00 96.31 83 TYR A O 1
ATOM 600 N N . ARG A 1 84 ? -11.859 5.536 9.456 1.00 95.00 84 ARG A N 1
ATOM 601 C CA . ARG A 1 84 ? -10.843 5.795 10.495 1.00 95.00 84 ARG A CA 1
ATOM 602 C C . ARG A 1 84 ? -11.445 6.137 11.862 1.00 95.00 84 ARG A C 1
ATOM 604 O O . ARG A 1 84 ? -10.878 6.934 12.604 1.00 95.00 84 ARG A O 1
ATOM 611 N N . ASN A 1 85 ? -12.589 5.547 12.202 1.00 96.06 85 ASN A N 1
ATOM 612 C CA . ASN A 1 85 ? -13.286 5.799 13.468 1.00 96.06 85 ASN A CA 1
ATOM 613 C C . ASN A 1 85 ? -13.240 4.588 14.423 1.00 96.06 85 ASN A C 1
ATOM 615 O O . ASN A 1 85 ? -14.164 4.384 15.205 1.00 96.06 85 ASN A O 1
ATOM 619 N N . CYS A 1 86 ? -12.167 3.792 14.371 1.00 97.88 86 CYS A N 1
ATOM 620 C CA . CYS A 1 86 ? -11.961 2.681 15.297 1.00 97.88 86 CYS A CA 1
ATOM 621 C C . CYS A 1 86 ? -11.661 3.200 16.711 1.00 97.88 86 CYS A C 1
ATOM 623 O O . CYS A 1 86 ? -10.609 3.793 16.958 1.00 97.88 86 CYS A O 1
ATOM 625 N N . THR A 1 87 ? -12.567 2.938 17.650 1.00 97.25 87 THR A N 1
ATOM 626 C CA . THR A 1 87 ? -12.451 3.322 19.064 1.00 97.25 87 THR A CA 1
ATOM 627 C C . THR A 1 87 ? -12.409 2.093 19.965 1.00 97.25 87 THR A C 1
ATOM 629 O O . THR A 1 87 ? -12.895 1.027 19.590 1.00 97.25 87 THR A O 1
ATOM 632 N N . LEU A 1 88 ? -11.774 2.214 21.134 1.00 96.94 88 LEU A N 1
ATOM 633 C CA . LEU A 1 88 ? -11.676 1.115 22.097 1.00 96.94 88 LEU A CA 1
ATOM 634 C C . LEU A 1 88 ? -13.083 0.709 22.567 1.00 96.94 88 LEU A C 1
ATOM 636 O O . LEU A 1 88 ? -13.902 1.579 22.866 1.00 96.94 88 LEU A O 1
ATOM 640 N N . ARG A 1 89 ? -13.348 -0.598 22.580 1.00 86.75 89 ARG A N 1
ATOM 641 C CA . ARG A 1 89 ? -14.625 -1.181 23.004 1.00 86.75 89 ARG A CA 1
ATOM 642 C C . ARG A 1 89 ? -14.816 -1.128 24.519 1.00 86.75 89 ARG A C 1
ATOM 644 O O . ARG A 1 89 ? -13.807 -1.274 25.242 1.00 86.75 89 ARG A O 1
#

Sequence (89 aa):
SSGRPVCDECKPGFSGPTCNMCSDGLFKSAGACVPCDCNGNADPRSMPQICHPETGHCHRCINHTAGAHCEICARGYTGDARYRNCTLR